Protein AF-A0A430HSL2-F1 (afdb_monomer)

Sequence (66 aa):
MASTPHSELKRFRISKRESQEKFWGRFGVTQSSGSRFETGLGIPAPVAILVKLYVKGKLSDGDLPG

Foldseek 3Di:
DDDDPLCVLVVVCVVVVDQLCVVCVQLVDHSVRSVCSSVPDDDPPSSVVVSVCVVVVVDDSVNTPD

Radius of gyration: 11.14 Å; Cα contacts (8 Å, |Δi|>4): 54; chains: 1; bounding box: 21×23×32 Å

InterPro domains:
  IPR001387 Cro/C1-type, helix-turn-helix domain [cd00093] (9-53)
  IPR010982 Lambda repressor-like, DNA-binding domain superfam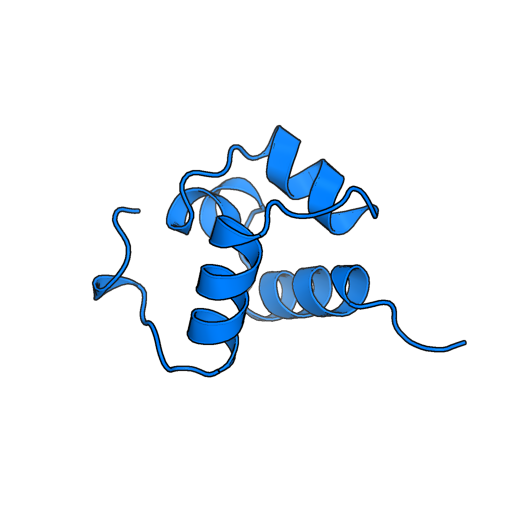ily [SSF47413] (8-49)
  IPR055172 RsaL-like, HTH domain [PF22495] (11-54)

Secondary structure (DSSP, 8-state):
-PPPHHHHHHHHHHHTT--HHHHHHTTT--HHHHHHHHTTPPPPHHHHHHHHHHHTTSS-GGGS--

Structure (mmCIF, N/CA/C/O backbone):
data_AF-A0A430HSL2-F1
#
_entry.id   AF-A0A430HSL2-F1
#
loop_
_atom_site.group_PDB
_atom_site.id
_atom_site.type_symbol
_atom_site.label_atom_id
_atom_site.label_alt_id
_atom_site.label_comp_id
_atom_site.label_asym_id
_atom_site.label_entity_id
_atom_site.label_seq_id
_atom_site.pdbx_PDB_ins_code
_atom_site.Cartn_x
_atom_site.Cartn_y
_atom_site.Cartn_z
_atom_site.occupancy
_atom_site.B_iso_or_equiv
_atom_site.auth_seq_id
_atom_site.auth_comp_id
_atom_site.auth_asym_id
_atom_site.auth_atom_id
_atom_site.pdbx_PDB_model_num
ATOM 1 N N . MET A 1 1 ? -3.034 -15.275 -20.976 1.00 42.41 1 MET A N 1
ATOM 2 C CA . MET A 1 1 ? -1.913 -14.648 -20.240 1.00 42.41 1 MET A CA 1
ATOM 3 C C . MET A 1 1 ? -2.346 -14.514 -18.789 1.00 42.41 1 MET A C 1
ATOM 5 O O . MET A 1 1 ? -3.387 -13.913 -18.562 1.00 42.41 1 MET A O 1
ATOM 9 N N . ALA A 1 2 ? -1.654 -15.145 -17.837 1.00 52.44 2 ALA A N 1
ATOM 10 C CA . ALA A 1 2 ? -2.041 -15.071 -16.426 1.00 52.44 2 ALA A CA 1
ATOM 11 C C . ALA A 1 2 ? -1.869 -13.635 -15.898 1.00 52.44 2 ALA A C 1
ATOM 13 O O . ALA A 1 2 ? -0.884 -12.972 -16.227 1.00 52.44 2 ALA A O 1
ATOM 14 N N . SER A 1 3 ? -2.824 -13.143 -15.107 1.00 61.31 3 SER A N 1
ATOM 15 C CA . SER A 1 3 ? -2.681 -11.873 -14.398 1.00 61.31 3 SER A CA 1
ATOM 16 C C . SER A 1 3 ? -1.512 -11.964 -13.424 1.00 61.31 3 SER A C 1
ATOM 18 O O . SER A 1 3 ? -1.432 -12.871 -12.602 1.00 61.31 3 SER A O 1
ATOM 20 N N . THR A 1 4 ? -0.577 -11.023 -13.503 1.00 68.00 4 THR A N 1
ATOM 21 C CA . THR A 1 4 ? 0.504 -10.929 -12.520 1.00 68.00 4 THR A CA 1
ATOM 22 C C . THR A 1 4 ? -0.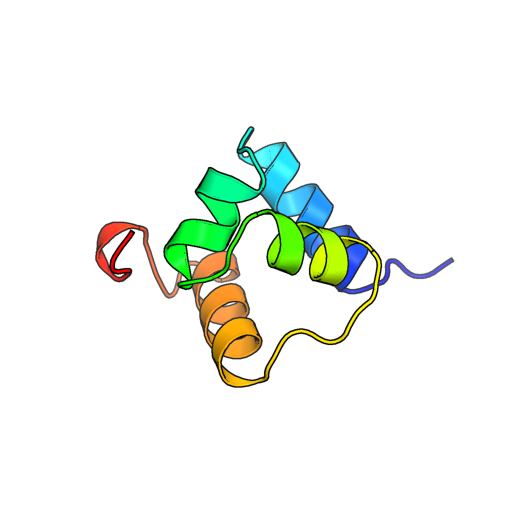027 -10.334 -11.207 1.00 68.00 4 THR A C 1
ATOM 24 O O . THR A 1 4 ? -0.893 -9.452 -11.258 1.00 68.00 4 THR A O 1
ATOM 27 N N . PRO A 1 5 ? 0.501 -10.712 -10.028 1.00 73.06 5 PRO A N 1
ATOM 28 C CA . PRO A 1 5 ? 0.018 -10.198 -8.739 1.00 73.06 5 PRO A CA 1
ATOM 29 C C . PRO A 1 5 ? 0.011 -8.661 -8.629 1.00 73.06 5 PRO A C 1
ATOM 31 O O . PRO A 1 5 ? -0.913 -8.072 -8.070 1.00 73.06 5 PRO A O 1
ATOM 34 N N . HIS A 1 6 ? 0.992 -7.979 -9.231 1.00 78.50 6 HIS A N 1
ATOM 35 C CA . HIS A 1 6 ? 1.037 -6.511 -9.270 1.00 78.50 6 HIS A CA 1
ATOM 36 C C . HIS A 1 6 ? -0.097 -5.903 -10.114 1.00 78.50 6 HIS A C 1
ATOM 38 O O . HIS A 1 6 ? -0.643 -4.856 -9.762 1.00 78.50 6 HIS A O 1
ATOM 44 N N . SER A 1 7 ? -0.512 -6.578 -11.194 1.00 82.06 7 SER A N 1
ATOM 45 C CA . SER A 1 7 ? -1.644 -6.136 -12.015 1.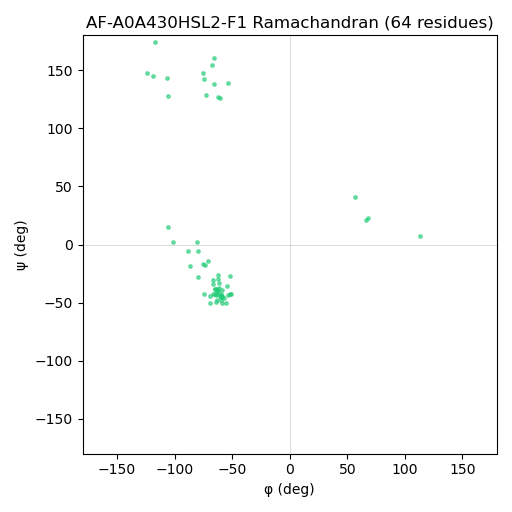00 82.06 7 SER A CA 1
ATOM 46 C C . SER A 1 7 ? -2.974 -6.221 -11.258 1.00 82.06 7 SER A C 1
ATOM 48 O O . SER A 1 7 ? -3.863 -5.399 -11.478 1.00 82.06 7 SER A O 1
ATOM 50 N N . GLU A 1 8 ? -3.106 -7.172 -10.332 1.00 88.69 8 GLU A N 1
ATOM 51 C CA . GLU A 1 8 ? -4.287 -7.323 -9.477 1.00 88.69 8 GLU A CA 1
ATOM 52 C C . GLU A 1 8 ? -4.340 -6.256 -8.386 1.00 88.69 8 GLU A C 1
ATOM 54 O O . GLU A 1 8 ? -5.388 -5.642 -8.198 1.00 88.69 8 GLU A O 1
ATOM 59 N N . LEU A 1 9 ? -3.207 -5.949 -7.746 1.00 90.88 9 LEU A N 1
ATOM 60 C CA . LEU A 1 9 ? -3.115 -4.854 -6.772 1.00 90.88 9 LEU A CA 1
ATOM 61 C C . LEU A 1 9 ? -3.454 -3.497 -7.395 1.00 90.88 9 LEU A C 1
ATOM 63 O O . LEU A 1 9 ? -4.245 -2.736 -6.836 1.00 90.88 9 LEU A O 1
ATOM 67 N N . LYS A 1 10 ? -2.932 -3.220 -8.596 1.00 93.56 10 LYS A N 1
ATOM 68 C CA . LYS A 1 10 ? -3.277 -2.008 -9.348 1.00 93.56 10 LYS A CA 1
ATOM 69 C C . LYS A 1 10 ? -4.777 -1.935 -9.647 1.00 93.56 10 LYS A C 1
ATOM 71 O O . LYS A 1 10 ? -5.388 -0.885 -9.450 1.00 93.56 10 LYS A O 1
ATOM 76 N N . ARG A 1 11 ? -5.391 -3.039 -10.095 1.00 94.31 11 ARG A N 1
ATOM 77 C CA . ARG A 1 11 ? -6.844 -3.109 -10.340 1.00 94.31 11 ARG A CA 1
ATOM 78 C C . ARG A 1 11 ? -7.651 -2.885 -9.063 1.00 94.31 11 ARG A C 1
ATOM 80 O O . ARG A 1 11 ? -8.613 -2.122 -9.095 1.00 94.31 11 ARG A O 1
ATOM 87 N N . PHE A 1 12 ? -7.238 -3.484 -7.949 1.00 94.06 12 PHE A N 1
ATOM 88 C CA . PHE A 1 12 ? -7.873 -3.287 -6.648 1.00 94.06 12 PHE A CA 1
ATOM 89 C C . PHE A 1 12 ? -7.857 -1.811 -6.236 1.00 94.06 12 PHE A C 1
ATOM 91 O O . PHE A 1 12 ? -8.915 -1.241 -5.970 1.00 94.06 12 PHE A O 1
ATOM 98 N N . ARG A 1 13 ? -6.696 -1.147 -6.292 1.00 96.06 13 ARG A N 1
ATOM 99 C CA . ARG A 1 13 ? -6.592 0.293 -6.010 1.00 96.06 13 ARG A CA 1
ATOM 100 C C . ARG A 1 13 ? -7.507 1.129 -6.909 1.00 96.06 13 ARG A C 1
ATOM 102 O O . ARG A 1 13 ? -8.204 2.019 -6.425 1.00 96.06 13 ARG A O 1
ATOM 109 N N . ILE A 1 14 ? -7.520 0.846 -8.214 1.00 96.00 14 ILE A N 1
ATOM 110 C CA . ILE A 1 14 ? -8.371 1.564 -9.177 1.00 96.00 14 ILE A CA 1
ATOM 111 C C . ILE A 1 14 ? -9.857 1.355 -8.861 1.00 96.00 14 ILE A C 1
ATOM 113 O O . ILE A 1 14 ? -10.617 2.318 -8.914 1.00 96.00 14 ILE A O 1
ATOM 117 N N . SER A 1 15 ? -10.275 0.148 -8.465 1.00 96.19 15 SER A N 1
ATOM 118 C CA . SER A 1 15 ? -11.665 -0.108 -8.055 1.00 96.19 15 SER A CA 1
ATOM 119 C C . SER A 1 15 ? -12.084 0.695 -6.818 1.00 96.19 15 SER A C 1
ATOM 121 O O . SER A 1 15 ? -13.238 1.103 -6.723 1.00 96.19 15 SER A O 1
ATOM 123 N N . LYS A 1 16 ? -11.135 1.015 -5.926 1.00 94.50 16 LYS A N 1
ATOM 124 C CA . LYS A 1 16 ? -11.343 1.935 -4.797 1.00 94.50 16 LYS A CA 1
ATOM 125 C C . LYS A 1 16 ? -11.292 3.421 -5.181 1.00 94.50 16 LYS A C 1
ATOM 127 O O . LYS A 1 16 ? -11.566 4.269 -4.338 1.00 94.50 16 LYS A O 1
ATOM 132 N N . ARG A 1 17 ? -10.967 3.747 -6.440 1.00 96.94 17 ARG A N 1
ATOM 133 C CA . ARG A 1 17 ? -10.783 5.117 -6.957 1.00 96.94 17 ARG A CA 1
ATOM 134 C C . ARG A 1 17 ? -9.730 5.918 -6.186 1.00 96.94 17 ARG A C 1
ATOM 136 O O . ARG A 1 17 ? -9.907 7.103 -5.918 1.00 96.94 17 ARG A O 1
ATOM 143 N N . GLU A 1 18 ? -8.622 5.274 -5.831 1.00 96.94 18 GLU A N 1
ATOM 144 C CA . GLU A 1 18 ? -7.568 5.901 -5.026 1.00 96.94 18 GLU A CA 1
ATOM 145 C C . GLU A 1 18 ? -6.326 6.225 -5.846 1.00 96.94 18 GLU A C 1
ATOM 147 O O . GLU A 1 18 ? -5.920 5.452 -6.720 1.00 96.94 18 GLU A O 1
ATOM 152 N N . SER A 1 19 ? -5.684 7.351 -5.532 1.00 97.38 19 SER A N 1
ATOM 153 C CA . SER A 1 19 ? -4.338 7.643 -6.021 1.00 97.38 19 SER A CA 1
ATOM 154 C C . SER A 1 19 ? -3.329 6.651 -5.433 1.00 97.38 19 SER A C 1
ATOM 156 O O . SER A 1 19 ? -3.584 5.994 -4.422 1.00 97.38 19 SER A O 1
ATOM 158 N N . GLN A 1 20 ? -2.164 6.530 -6.073 1.00 96.81 20 GLN A N 1
ATOM 159 C CA . GLN A 1 20 ? -1.063 5.732 -5.528 1.00 96.81 20 GLN A CA 1
ATOM 160 C C . GLN A 1 20 ? -0.623 6.261 -4.162 1.00 96.81 20 GLN A C 1
ATOM 162 O O . GLN A 1 20 ? -0.453 5.468 -3.250 1.00 96.81 20 GLN A O 1
ATOM 167 N N . GLU A 1 21 ? -0.513 7.578 -4.004 1.00 96.75 21 GLU A N 1
ATOM 168 C CA . GLU A 1 21 ? -0.198 8.211 -2.721 1.00 96.75 21 GLU A CA 1
ATOM 169 C C . GLU A 1 21 ? -1.174 7.792 -1.618 1.00 96.75 21 GLU A C 1
ATOM 171 O O . GLU A 1 21 ? -0.745 7.285 -0.590 1.00 96.75 21 GLU A O 1
ATOM 176 N N . LYS A 1 22 ? -2.486 7.890 -1.866 1.00 96.31 22 LYS A N 1
ATOM 177 C CA . LYS A 1 22 ? -3.502 7.503 -0.881 1.00 96.31 22 LYS A CA 1
ATOM 178 C C . LYS A 1 22 ? -3.453 6.010 -0.551 1.00 96.31 22 LYS A C 1
ATOM 180 O O . LYS A 1 22 ? -3.585 5.616 0.601 1.00 96.31 22 LYS A O 1
ATOM 185 N N . PHE A 1 23 ? -3.310 5.156 -1.560 1.00 96.75 23 PHE A N 1
ATOM 186 C CA . PHE A 1 23 ? -3.298 3.709 -1.352 1.00 96.75 23 PHE A CA 1
ATOM 187 C C . PHE A 1 23 ? -2.046 3.227 -0.625 1.00 96.75 23 PHE A C 1
ATOM 189 O O . PHE A 1 23 ? -2.144 2.492 0.353 1.00 96.75 23 PHE A O 1
ATOM 196 N N . TRP A 1 24 ? -0.880 3.642 -1.112 1.00 96.12 24 TRP A N 1
ATOM 197 C CA . TRP A 1 24 ? 0.415 3.190 -0.621 1.00 96.12 24 TRP A CA 1
ATOM 198 C C . TRP A 1 24 ? 0.836 3.898 0.671 1.00 96.12 24 TRP A C 1
ATOM 200 O O . TRP A 1 24 ? 1.505 3.270 1.493 1.00 96.12 24 TRP A O 1
ATOM 210 N N . GLY A 1 25 ? 0.375 5.135 0.891 1.00 96.44 25 GLY A N 1
ATOM 211 C CA . GLY A 1 25 ? 0.603 5.901 2.120 1.00 96.44 25 GLY A CA 1
ATOM 212 C C . GLY A 1 25 ? 0.237 5.110 3.371 1.00 96.44 25 GLY A C 1
ATOM 213 O O . GLY A 1 25 ? 1.071 4.979 4.262 1.00 96.44 25 GLY A O 1
ATOM 214 N N . ARG A 1 26 ? -0.896 4.390 3.329 1.00 95.56 26 ARG A N 1
ATOM 215 C CA . ARG A 1 26 ? -1.374 3.517 4.418 1.00 95.56 26 ARG A CA 1
ATOM 216 C C . ARG A 1 26 ? -0.345 2.509 4.924 1.00 95.56 26 ARG A C 1
ATOM 218 O O . ARG A 1 26 ? -0.431 2.042 6.056 1.00 95.56 26 ARG A O 1
ATOM 225 N N . PHE A 1 27 ? 0.587 2.111 4.063 1.00 95.50 27 PHE A N 1
ATOM 226 C CA . PHE A 1 27 ? 1.618 1.118 4.351 1.00 95.50 27 PHE A CA 1
ATOM 227 C C . PHE A 1 27 ? 3.003 1.752 4.554 1.00 95.50 27 PHE A C 1
ATOM 229 O O . PHE A 1 27 ? 4.010 1.048 4.483 1.00 95.50 27 PHE A O 1
ATOM 236 N N . GLY A 1 28 ? 3.073 3.073 4.752 1.00 94.81 28 GLY A N 1
ATOM 237 C CA . GLY A 1 28 ? 4.319 3.834 4.851 1.00 94.81 28 GLY A CA 1
ATOM 238 C C . GLY A 1 28 ? 5.095 3.906 3.533 1.00 94.81 28 GLY A C 1
ATOM 239 O O . GLY A 1 28 ? 6.313 4.078 3.537 1.00 94.81 28 GLY A O 1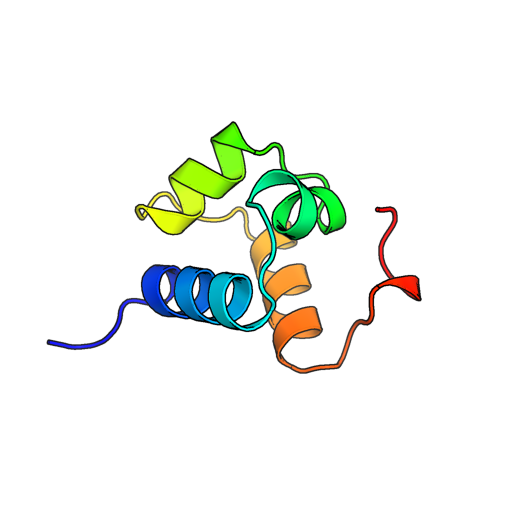
ATOM 240 N N . VAL A 1 29 ? 4.422 3.722 2.393 1.00 95.88 29 VAL A N 1
ATOM 241 C CA . VAL A 1 29 ? 5.055 3.659 1.072 1.00 95.88 29 VAL A CA 1
ATOM 242 C C . VAL A 1 29 ? 4.792 4.950 0.300 1.00 95.88 29 VAL A C 1
ATOM 244 O O . VAL A 1 29 ? 3.653 5.363 0.103 1.00 95.88 29 VAL A O 1
ATOM 247 N N . THR A 1 30 ? 5.862 5.561 -0.212 1.00 96.31 30 THR A N 1
ATOM 248 C CA . THR A 1 30 ? 5.767 6.763 -1.052 1.00 96.31 30 THR A CA 1
ATOM 249 C C . THR A 1 30 ? 5.101 6.473 -2.400 1.00 96.31 30 THR A C 1
ATOM 251 O O . THR A 1 30 ? 5.202 5.365 -2.933 1.00 96.31 30 THR A O 1
ATOM 254 N N . GLN A 1 31 ? 4.493 7.491 -3.022 1.00 96.12 31 GLN A N 1
ATOM 255 C CA . GLN A 1 31 ? 3.870 7.364 -4.347 1.00 96.12 31 GLN A CA 1
ATOM 256 C C . GLN A 1 31 ? 4.831 6.787 -5.403 1.00 96.12 31 GLN A C 1
ATOM 258 O O . GLN A 1 31 ? 4.451 5.889 -6.157 1.00 96.12 31 GLN A O 1
ATOM 263 N N . SER A 1 32 ? 6.086 7.249 -5.431 1.00 96.56 32 SER A N 1
ATOM 264 C CA . SER A 1 32 ? 7.100 6.782 -6.384 1.00 96.56 32 SER A CA 1
ATOM 265 C C . SER A 1 32 ? 7.467 5.308 -6.183 1.00 96.56 32 SER A C 1
ATOM 267 O O . SER A 1 32 ? 7.628 4.575 -7.161 1.00 96.56 32 SER A O 1
ATOM 269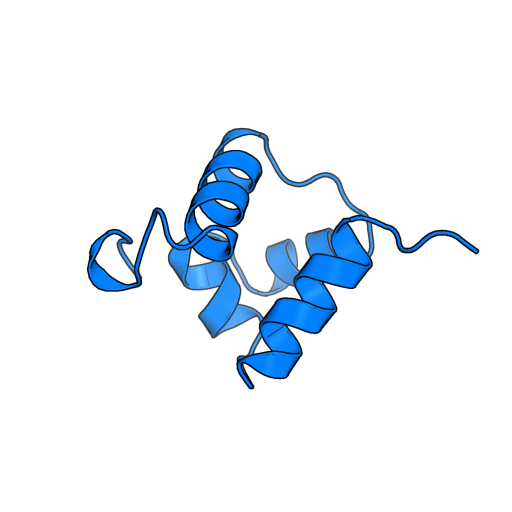 N N . SER A 1 33 ? 7.539 4.843 -4.934 1.00 95.19 33 SER A N 1
ATOM 270 C CA . SER A 1 33 ? 7.767 3.431 -4.604 1.00 95.19 33 SER A CA 1
ATOM 271 C C . SER A 1 33 ? 6.556 2.571 -4.966 1.00 95.19 33 SER A C 1
ATOM 273 O O . SER A 1 33 ? 6.707 1.541 -5.620 1.00 95.19 33 SER A O 1
ATOM 275 N N . GLY A 1 34 ? 5.346 3.036 -4.640 1.00 95.38 34 GLY A N 1
ATOM 276 C CA . GLY A 1 34 ? 4.094 2.379 -5.015 1.00 95.38 34 GLY A CA 1
ATOM 277 C C . GLY A 1 34 ? 3.932 2.218 -6.528 1.00 95.38 34 GLY A C 1
ATOM 278 O O . GLY A 1 34 ? 3.521 1.162 -7.006 1.00 95.38 34 GLY A O 1
ATOM 279 N N . SER A 1 35 ? 4.343 3.225 -7.303 1.00 95.00 35 SER A N 1
ATOM 280 C CA . SER A 1 35 ? 4.378 3.139 -8.766 1.00 95.00 35 SER A CA 1
ATOM 281 C C . SER A 1 35 ? 5.271 1.998 -9.260 1.00 95.00 35 SER A C 1
ATOM 283 O O . SER A 1 35 ? 4.842 1.207 -10.098 1.00 95.00 35 SER A O 1
ATOM 285 N N . ARG A 1 36 ? 6.472 1.840 -8.684 1.00 94.50 36 ARG A N 1
ATOM 286 C CA . ARG A 1 36 ? 7.399 0.742 -9.025 1.00 94.50 36 ARG A CA 1
ATOM 287 C C . ARG A 1 36 ? 6.821 -0.630 -8.684 1.00 94.50 36 ARG A C 1
ATOM 289 O O . ARG A 1 36 ? 6.998 -1.581 -9.442 1.00 94.50 36 ARG A O 1
ATOM 296 N N . PHE A 1 37 ? 6.113 -0.739 -7.565 1.00 93.75 37 PHE A N 1
ATOM 297 C CA . PHE A 1 37 ? 5.453 -1.982 -7.168 1.00 93.75 37 PHE A CA 1
ATOM 298 C C . PHE A 1 37 ? 4.341 -2.382 -8.142 1.00 93.75 37 PHE A C 1
ATOM 300 O O . PHE A 1 37 ? 4.196 -3.556 -8.476 1.00 93.75 37 PHE A O 1
ATOM 307 N N . GLU A 1 38 ? 3.590 -1.410 -8.661 1.00 92.75 38 GLU A N 1
ATOM 308 C CA . GLU A 1 38 ? 2.539 -1.650 -9.657 1.00 92.75 38 GLU A CA 1
ATOM 309 C C . GLU A 1 38 ? 3.077 -1.978 -11.060 1.00 92.75 38 GLU A C 1
ATOM 311 O O . GLU A 1 38 ? 2.327 -2.516 -11.878 1.00 92.75 38 GLU A O 1
ATOM 316 N N . THR A 1 39 ? 4.348 -1.679 -11.349 1.00 88.81 39 THR A N 1
ATOM 317 C CA . THR A 1 39 ? 5.005 -1.970 -12.637 1.00 88.81 39 THR A CA 1
ATOM 318 C C . THR A 1 39 ? 5.921 -3.194 -12.612 1.00 88.81 39 THR A C 1
ATOM 320 O O . THR A 1 39 ? 6.500 -3.529 -13.642 1.00 88.81 39 THR A O 1
ATOM 323 N N . GLY A 1 40 ? 6.011 -3.900 -11.480 1.00 80.75 40 GLY A N 1
ATOM 324 C CA . GLY A 1 40 ? 6.669 -5.209 -11.394 1.00 80.75 40 GLY A CA 1
ATOM 325 C C . GLY A 1 40 ? 7.946 -5.261 -10.557 1.00 80.75 40 GLY A C 1
ATOM 326 O O . GLY A 1 40 ? 8.589 -6.309 -10.525 1.00 80.75 40 GLY A O 1
ATOM 327 N N . LEU A 1 41 ? 8.309 -4.188 -9.848 1.00 78.25 41 LEU A N 1
ATOM 328 C CA . LEU A 1 41 ? 9.374 -4.251 -8.847 1.00 78.25 41 LEU A CA 1
ATOM 329 C C . LEU A 1 41 ? 8.872 -4.980 -7.590 1.00 78.25 41 LEU A C 1
ATOM 331 O O . LEU A 1 41 ? 7.715 -4.830 -7.194 1.00 78.25 41 LEU A O 1
ATOM 335 N N . GLY A 1 42 ? 9.734 -5.782 -6.964 1.00 85.69 42 GLY A N 1
ATOM 336 C CA . GLY A 1 42 ? 9.366 -6.572 -5.788 1.00 85.69 42 GLY A CA 1
ATOM 337 C C . GLY A 1 42 ? 8.909 -5.696 -4.618 1.00 85.69 42 GLY A C 1
ATOM 338 O O . GLY A 1 42 ? 9.630 -4.795 -4.193 1.00 85.69 42 GLY A O 1
ATOM 339 N N . ILE A 1 43 ? 7.720 -5.981 -4.084 1.00 91.81 43 ILE A N 1
ATOM 340 C CA . ILE A 1 43 ? 7.218 -5.359 -2.854 1.00 91.81 43 ILE A CA 1
ATOM 341 C C . ILE A 1 43 ? 8.003 -5.949 -1.671 1.00 91.81 43 ILE A C 1
ATOM 343 O O . ILE A 1 43 ? 8.054 -7.178 -1.555 1.00 91.81 43 ILE A O 1
ATOM 347 N N . PRO A 1 44 ? 8.583 -5.129 -0.772 1.00 94.00 44 PRO A N 1
ATOM 348 C CA . PRO A 1 44 ? 9.226 -5.627 0.440 1.00 94.00 44 PRO A CA 1
ATOM 349 C C . PRO A 1 44 ? 8.284 -6.532 1.241 1.00 94.00 44 PRO A C 1
ATOM 351 O O . PRO A 1 44 ? 7.102 -6.219 1.395 1.00 94.00 44 PRO A O 1
ATOM 354 N N . ALA A 1 45 ? 8.802 -7.636 1.785 1.00 94.31 45 ALA A N 1
ATOM 355 C CA . ALA A 1 45 ? 7.979 -8.643 2.460 1.00 94.31 45 ALA A CA 1
ATOM 356 C C . ALA A 1 45 ? 7.046 -8.072 3.554 1.00 94.31 45 ALA A C 1
ATOM 358 O O . ALA A 1 45 ? 5.870 -8.444 3.552 1.00 94.31 45 ALA A O 1
ATOM 359 N N . PRO A 1 46 ? 7.478 -7.129 4.422 1.00 95.38 46 PRO A N 1
ATOM 360 C CA . PRO A 1 46 ? 6.583 -6.532 5.416 1.00 95.38 46 PRO A CA 1
ATOM 361 C C . PRO A 1 46 ? 5.382 -5.810 4.785 1.00 95.38 46 PRO A C 1
ATOM 363 O O . PRO A 1 46 ? 4.242 -6.025 5.192 1.00 95.38 46 PRO A O 1
ATOM 366 N N . VAL A 1 47 ? 5.616 -5.026 3.728 1.00 95.44 47 VAL A N 1
ATOM 367 C CA . VAL A 1 4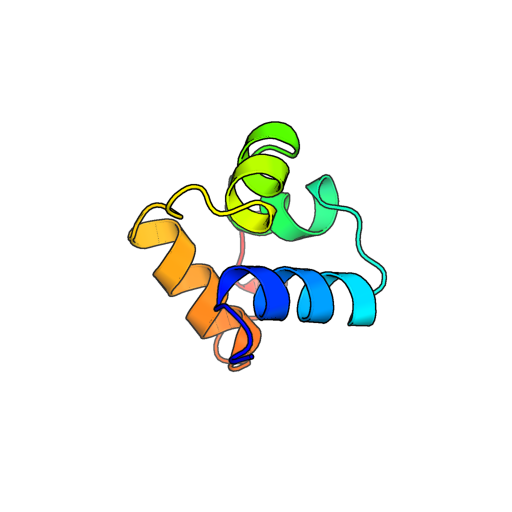7 ? 4.561 -4.305 2.996 1.00 95.44 47 VAL A CA 1
ATOM 368 C C . VAL A 1 47 ? 3.616 -5.292 2.309 1.00 95.44 47 VAL A C 1
ATOM 370 O O . VAL A 1 47 ? 2.399 -5.137 2.375 1.00 95.44 47 VAL A O 1
ATOM 373 N N . ALA A 1 48 ? 4.153 -6.349 1.692 1.00 93.94 48 ALA A N 1
ATOM 374 C CA . ALA A 1 48 ? 3.348 -7.365 1.018 1.00 93.94 48 ALA A CA 1
ATOM 375 C C . ALA A 1 48 ? 2.392 -8.091 1.983 1.00 93.94 48 ALA A C 1
ATOM 377 O O . ALA A 1 48 ? 1.252 -8.385 1.616 1.00 93.94 48 ALA A O 1
ATOM 378 N N . ILE A 1 49 ? 2.829 -8.352 3.220 1.00 95.44 49 ILE A N 1
ATOM 379 C CA . ILE A 1 49 ? 1.989 -8.947 4.268 1.00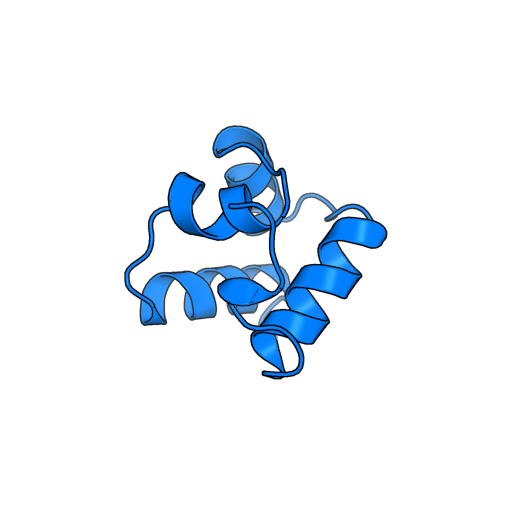 95.44 49 ILE A CA 1
ATOM 380 C C . ILE A 1 49 ? 0.840 -8.000 4.631 1.00 95.44 49 ILE A C 1
ATOM 382 O O . ILE A 1 49 ? -0.315 -8.428 4.605 1.00 95.44 49 ILE A O 1
ATOM 386 N N . LEU A 1 50 ? 1.129 -6.722 4.902 1.00 95.94 50 LEU A N 1
ATOM 387 C CA . LEU A 1 50 ? 0.107 -5.728 5.255 1.00 95.94 50 LEU A CA 1
ATOM 388 C C . LEU A 1 50 ? -0.931 -5.556 4.143 1.00 95.94 50 LEU A C 1
ATOM 390 O O . LEU A 1 50 ? -2.133 -5.645 4.394 1.00 95.94 50 LEU A O 1
ATOM 394 N N . VAL A 1 51 ? -0.480 -5.409 2.895 1.00 94.94 51 VAL A N 1
ATOM 395 C CA . VAL A 1 51 ? -1.363 -5.303 1.726 1.00 94.94 51 VAL A CA 1
ATOM 396 C C . VAL A 1 51 ? -2.245 -6.546 1.598 1.00 94.94 51 VAL A C 1
ATOM 398 O O . VAL A 1 51 ? -3.451 -6.431 1.383 1.00 94.94 51 VAL A O 1
ATOM 401 N N . LYS A 1 52 ? -1.682 -7.748 1.775 1.00 94.56 52 LYS A N 1
ATOM 402 C CA . LYS A 1 52 ? -2.444 -9.004 1.716 1.00 94.56 52 LYS A CA 1
ATOM 403 C C . LYS A 1 52 ? -3.510 -9.081 2.808 1.00 94.56 52 LYS A C 1
ATOM 405 O O . LYS A 1 52 ? -4.607 -9.565 2.537 1.00 94.56 52 LYS A O 1
ATOM 410 N N . LEU A 1 53 ? -3.206 -8.635 4.025 1.00 96.06 53 LEU A N 1
ATOM 411 C CA . LEU A 1 53 ? -4.173 -8.596 5.123 1.00 96.06 53 LEU A CA 1
ATOM 412 C C . LEU A 1 53 ? -5.289 -7.580 4.846 1.00 96.06 53 LEU A C 1
ATOM 414 O O . LEU A 1 53 ? -6.462 -7.911 5.014 1.00 96.06 53 LEU A O 1
ATOM 418 N N . TYR A 1 54 ? -4.940 -6.400 4.339 1.00 95.81 54 TYR A N 1
ATOM 419 C CA . TYR A 1 54 ? -5.892 -5.351 3.979 1.00 95.81 54 TYR A CA 1
ATOM 420 C C . TYR A 1 54 ? -6.839 -5.773 2.846 1.00 95.81 54 TYR A C 1
ATOM 422 O O . TYR A 1 54 ? -8.056 -5.668 2.973 1.00 95.81 54 TYR A O 1
ATOM 430 N N . VAL A 1 55 ? -6.310 -6.347 1.759 1.00 93.31 55 VAL A N 1
ATOM 431 C CA . VAL A 1 55 ? -7.124 -6.856 0.635 1.00 93.31 55 VAL A CA 1
ATOM 432 C C . VAL A 1 55 ? -8.068 -7.977 1.085 1.00 93.31 55 VAL A C 1
ATOM 434 O O . VAL A 1 55 ? -9.180 -8.086 0.579 1.00 93.31 55 VAL A O 1
ATOM 437 N N . LYS A 1 56 ? -7.660 -8.791 2.067 1.00 94.81 56 LYS A N 1
ATOM 438 C CA . LYS A 1 56 ? -8.498 -9.844 2.666 1.00 94.81 56 LYS A CA 1
ATOM 439 C C . LYS A 1 56 ? -9.491 -9.333 3.719 1.00 94.81 56 LYS A C 1
ATOM 441 O O . LYS A 1 56 ? -10.163 -10.156 4.339 1.00 94.81 56 LYS A O 1
ATOM 446 N N . GLY A 1 57 ? -9.553 -8.023 3.967 1.00 94.62 57 GLY A N 1
ATOM 447 C CA . GLY A 1 57 ? -10.416 -7.425 4.990 1.00 94.62 57 GLY A CA 1
ATOM 448 C C . GLY A 1 57 ? -10.034 -7.809 6.422 1.00 94.62 57 GLY A C 1
ATOM 449 O O . GLY A 1 57 ? -10.876 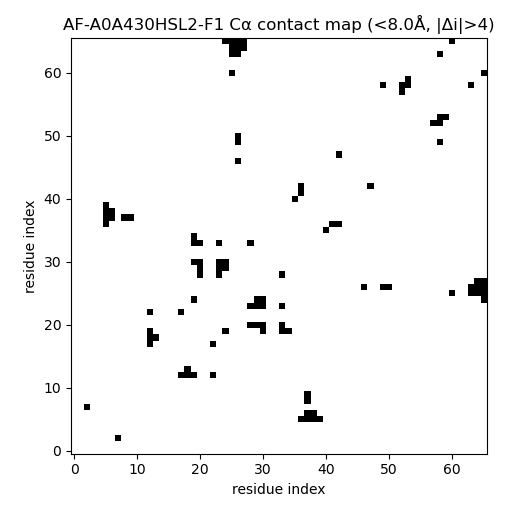-7.773 7.310 1.00 94.62 57 GLY A O 1
ATOM 450 N N . LYS A 1 58 ? -8.785 -8.236 6.647 1.00 97.19 58 LYS A N 1
ATOM 451 C CA . LYS A 1 58 ? -8.233 -8.506 7.986 1.00 97.19 58 LYS A CA 1
ATOM 452 C C . LYS A 1 58 ? -7.639 -7.257 8.635 1.00 97.19 58 LYS A C 1
ATOM 454 O O . LYS A 1 58 ? -7.447 -7.264 9.841 1.00 97.19 58 LYS A O 1
ATOM 459 N N . LEU A 1 59 ? -7.352 -6.236 7.828 1.00 95.56 59 LEU A N 1
ATOM 460 C CA . LEU A 1 59 ? -7.017 -4.884 8.260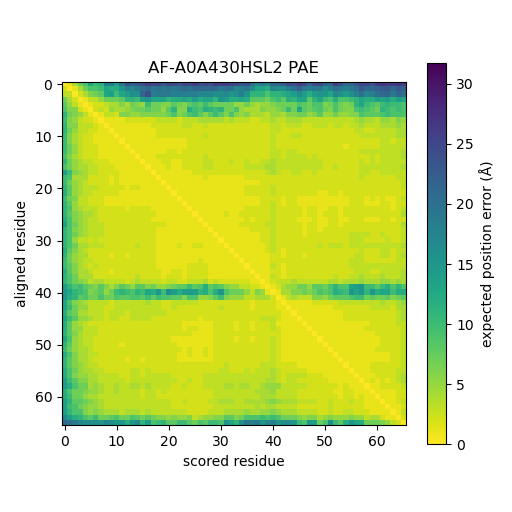 1.00 95.56 59 LEU A CA 1
ATOM 461 C C . LEU A 1 59 ? -7.981 -3.901 7.597 1.00 95.56 59 LEU A C 1
ATOM 463 O O . LEU A 1 59 ? -8.402 -4.106 6.455 1.00 95.56 59 LEU A O 1
ATOM 467 N N . SER A 1 60 ? -8.279 -2.830 8.312 1.00 94.69 60 SER A N 1
ATOM 468 C CA . SER A 1 60 ? -9.052 -1.674 7.882 1.00 94.69 60 SER A CA 1
ATOM 469 C C . SER A 1 60 ? -8.187 -0.411 7.917 1.00 94.69 60 SER A C 1
ATOM 471 O O . SER A 1 60 ? -7.044 -0.441 8.371 1.00 94.69 60 SER A O 1
ATOM 473 N N . ASP A 1 61 ? -8.725 0.713 7.442 1.00 93.44 61 ASP A N 1
ATOM 474 C CA . ASP A 1 61 ? -8.007 1.995 7.490 1.00 93.44 61 ASP A CA 1
ATOM 475 C C . ASP A 1 61 ? -7.704 2.433 8.940 1.00 93.44 61 ASP A C 1
ATOM 477 O O . ASP A 1 61 ? -6.715 3.120 9.158 1.00 93.44 61 ASP A O 1
ATOM 481 N N . GLY A 1 62 ? -8.491 1.998 9.936 1.00 94.31 62 GLY A N 1
ATOM 482 C CA . GLY A 1 62 ? -8.250 2.312 11.352 1.00 94.31 62 GLY A CA 1
ATOM 483 C C . GLY A 1 62 ? -7.105 1.522 11.997 1.00 94.31 62 GLY A C 1
ATOM 484 O O . GLY A 1 62 ? -6.611 1.922 13.046 1.00 94.31 62 GLY A O 1
ATOM 485 N N . ASP A 1 63 ? -6.668 0.426 11.371 1.00 94.56 63 ASP A N 1
ATOM 486 C CA . ASP A 1 63 ? -5.546 -0.393 11.848 1.00 94.56 63 ASP A CA 1
ATOM 487 C C . ASP A 1 63 ? -4.190 0.099 11.308 1.00 94.56 63 ASP A C 1
ATOM 489 O O . ASP A 1 63 ? -3.142 -0.457 11.643 1.00 94.56 63 ASP A O 1
ATOM 493 N N . LEU A 1 64 ? -4.203 1.100 10.421 1.00 92.12 64 LEU A N 1
ATOM 494 C CA . LEU A 1 64 ? -3.039 1.583 9.689 1.00 92.12 64 LEU A CA 1
ATOM 495 C C . LEU A 1 64 ? -2.759 3.057 10.023 1.00 92.12 64 LEU A C 1
ATOM 497 O O . LEU A 1 64 ? -3.691 3.829 10.230 1.00 92.12 64 LEU A O 1
ATOM 501 N N . PRO A 1 65 ? -1.479 3.467 10.067 1.00 81.00 65 PRO A N 1
ATOM 502 C CA . PRO A 1 65 ? -1.091 4.797 10.542 1.00 81.00 65 PRO A CA 1
ATOM 503 C C . PRO A 1 65 ? -1.474 5.955 9.603 1.00 81.00 65 PRO A C 1
ATOM 505 O O . PRO A 1 65 ? -1.466 7.100 10.052 1.00 81.00 65 PRO A O 1
ATOM 508 N N . GLY A 1 66 ? -1.843 5.666 8.348 1.00 63.44 66 GLY A N 1
ATOM 509 C CA . GLY A 1 66 ? -2.183 6.671 7.332 1.00 63.44 66 GLY A CA 1
ATOM 510 C C . GLY A 1 66 ? -1.070 6.914 6.330 1.00 63.44 66 GLY A C 1
ATOM 511 O O . GLY A 1 66 ? 0.064 7.213 6.759 1.00 63.44 66 GLY A O 1
#

Mean predicted aligned error: 3.84 Å

pLDDT: mean 90.45, std 10.97, range [42.41, 97.38]

Solvent-accessible surface area (backbone atoms only — not comparable to full-atom values): 3858 Å² total; per-residue (Å²): 132,83,84,49,73,36,58,50,54,48,50,52,40,52,76,69,71,48,54,51,46,68,61,27,23,41,68,79,33,52,39,72,58,38,50,41,32,50,74,67,46,84,64,57,67,73,52,47,51,53,51,53,34,37,77,69,67,76,39,57,77,88,79,36,91,85

Organism: NCBI:txid2495579

Nearest PDB structures (foldseek):
  5j2y-assembly2_B  TM=9.463E-01  e=1.223E-04  Pseudomonas aeruginosa
  3jxc-assembly1_L  TM=7.813E-01  e=2.889E-01  Lederbergvirus P22
  6cf1-assembly1_A  TM=7.281E-01  e=1.990E-01  Proteus vulgaris
  3ivp-assembly2_C  TM=6.758E-01  e=6.481E-01  Clostridioides difficile 630
  3cec-assembly1_A  TM=8.224E-01  e=2.110E+00  Nostoc punctiforme PCC 73102